Protein AF-A0A183M963-F1 (afdb_monomer_lite)

Foldseek 3Di:
DVVVVVVVVVVVVLVVLQPPDDDDPDDSLVSNCVSPHPVVSVVVVVVVVVVVVVVVLVVLLVVQLCCCPPPPVPPQPQDHCPDPVSVVVSSVVSSVVVVVVVVVVVVVDCVVVVVVVVVVVVVVVVVVVVVVVCVVPDDVPPDPVVVVVVVVVVVVVVVVVCVVVVVPVVPD

Structure (mmCIF, N/CA/C/O backbone):
data_AF-A0A183M963-F1
#
_entry.id   AF-A0A183M963-F1
#
loop_
_atom_site.group_PDB
_atom_site.id
_atom_site.type_symbol
_atom_site.label_atom_id
_atom_site.label_alt_id
_atom_site.label_comp_id
_atom_site.label_asym_id
_atom_site.label_entity_id
_atom_site.label_seq_id
_atom_site.pdbx_PDB_ins_code
_atom_site.Cartn_x
_atom_site.Cartn_y
_atom_site.Cartn_z
_atom_site.occupancy
_atom_site.B_iso_or_equiv
_atom_site.auth_seq_id
_atom_site.auth_comp_id
_atom_site.auth_asym_id
_atom_site.auth_atom_id
_atom_site.pdbx_PDB_model_num
ATOM 1 N N . MET A 1 1 ? 10.994 15.902 8.081 1.00 83.56 1 MET A N 1
ATOM 2 C CA . MET A 1 1 ? 10.863 16.309 9.500 1.00 83.56 1 MET A CA 1
ATOM 3 C C . MET A 1 1 ? 9.420 16.658 9.862 1.00 83.56 1 MET A C 1
ATOM 5 O O . MET A 1 1 ? 8.876 15.992 10.728 1.00 83.56 1 MET A O 1
ATOM 9 N N . VAL A 1 2 ? 8.765 17.599 9.165 1.00 95.06 2 VAL A N 1
ATOM 10 C CA . VAL A 1 2 ? 7.363 18.000 9.443 1.00 95.06 2 VAL A CA 1
ATOM 11 C C . VAL A 1 2 ? 6.381 16.820 9.411 1.00 95.06 2 VAL A C 1
ATOM 13 O O . VAL A 1 2 ? 5.623 16.628 10.353 1.00 95.06 2 VAL A O 1
ATOM 16 N N . ILE A 1 3 ? 6.462 15.964 8.387 1.00 95.12 3 ILE A N 1
ATOM 17 C CA . ILE A 1 3 ? 5.578 14.792 8.245 1.00 95.12 3 ILE A CA 1
ATOM 18 C C . ILE A 1 3 ? 5.699 13.839 9.446 1.00 95.12 3 ILE A C 1
ATOM 20 O O . ILE A 1 3 ? 4.689 13.365 9.956 1.00 95.12 3 ILE A O 1
ATOM 24 N N . TYR A 1 4 ? 6.916 13.605 9.944 1.00 93.38 4 TYR A N 1
ATOM 25 C CA . TYR A 1 4 ? 7.140 12.741 11.107 1.00 93.38 4 TYR A CA 1
ATOM 26 C C . TYR A 1 4 ? 6.504 13.315 12.379 1.00 93.38 4 TYR A C 1
ATOM 28 O O . TYR A 1 4 ? 5.910 12.563 13.147 1.00 93.38 4 TYR A O 1
ATOM 36 N N . MET A 1 5 ? 6.559 14.639 12.569 1.00 95.69 5 MET A N 1
ATOM 37 C CA . MET A 1 5 ? 5.890 15.313 13.687 1.00 95.69 5 MET A CA 1
ATOM 38 C C . MET A 1 5 ? 4.366 15.170 13.592 1.00 95.69 5 MET A C 1
ATOM 40 O O . MET A 1 5 ? 3.718 14.823 14.578 1.00 95.69 5 MET A O 1
ATOM 44 N N . CYS A 1 6 ? 3.796 15.376 12.400 1.00 95.12 6 CYS A N 1
ATOM 45 C CA . CYS A 1 6 ? 2.362 15.208 12.166 1.00 95.12 6 CYS A CA 1
ATOM 46 C C . CYS A 1 6 ? 1.904 13.767 12.438 1.00 95.12 6 CYS A C 1
ATOM 48 O O . CYS A 1 6 ? 0.915 13.564 13.137 1.00 95.12 6 CYS A O 1
ATOM 50 N N . ILE A 1 7 ? 2.635 12.765 11.935 1.00 95.69 7 ILE A N 1
ATOM 51 C CA . ILE A 1 7 ? 2.309 11.346 12.145 1.00 95.69 7 ILE A CA 1
ATOM 52 C C . ILE A 1 7 ? 2.390 10.987 13.631 1.00 95.69 7 ILE A C 1
ATOM 54 O O . ILE A 1 7 ? 1.477 10.356 14.157 1.00 95.69 7 ILE A O 1
ATOM 58 N N . PHE A 1 8 ? 3.440 11.424 14.329 1.00 95.31 8 PHE A N 1
ATOM 59 C CA . PHE A 1 8 ? 3.588 11.187 15.764 1.00 95.31 8 PHE A CA 1
ATOM 60 C C . PHE A 1 8 ? 2.412 11.761 16.570 1.00 95.31 8 PHE A C 1
ATOM 62 O O . PHE A 1 8 ? 1.857 11.080 17.432 1.00 95.31 8 PHE A O 1
ATOM 69 N N . PHE A 1 9 ? 1.968 12.976 16.237 1.00 94.75 9 PHE A N 1
ATOM 70 C CA . PHE A 1 9 ? 0.800 13.592 16.865 1.00 94.75 9 PHE A CA 1
ATOM 71 C C . PHE A 1 9 ? -0.491 12.798 16.610 1.00 94.75 9 PHE A C 1
ATOM 73 O O . PHE A 1 9 ? -1.269 12.576 17.538 1.00 94.75 9 PHE A O 1
ATOM 80 N N . ILE A 1 10 ? -0.689 12.298 15.383 1.00 93.56 10 ILE A N 1
ATOM 81 C CA . ILE A 1 10 ? -1.830 11.433 15.033 1.00 93.56 10 ILE A CA 1
ATOM 82 C C . ILE A 1 10 ? -1.810 10.136 15.858 1.00 93.56 10 ILE A C 1
ATOM 84 O O . ILE A 1 10 ? -2.856 9.710 16.345 1.00 93.56 10 ILE A O 1
ATOM 88 N N . PHE A 1 11 ? -0.638 9.528 16.075 1.00 94.06 11 PHE A N 1
ATOM 89 C CA . PHE A 1 11 ? -0.507 8.331 16.915 1.00 94.06 11 PHE A CA 1
ATOM 90 C C . PHE A 1 11 ? -0.877 8.587 18.381 1.00 94.06 11 PHE A C 1
ATOM 92 O O . PHE A 1 11 ? -1.585 7.770 18.977 1.00 94.06 11 PHE A O 1
ATOM 99 N N . ILE A 1 12 ? -0.449 9.715 18.960 1.00 94.56 12 ILE A N 1
ATOM 100 C CA . ILE A 1 12 ? -0.836 10.102 20.327 1.00 94.56 12 ILE A CA 1
ATOM 101 C C . ILE A 1 12 ? -2.354 10.295 20.412 1.00 94.56 12 ILE A C 1
ATOM 103 O O . ILE A 1 12 ? -2.989 9.771 21.327 1.00 94.56 12 ILE A O 1
ATOM 107 N N . PHE A 1 13 ? -2.951 10.976 19.430 1.00 91.62 13 PHE A N 1
ATOM 108 C CA . PHE A 1 13 ? -4.401 11.171 19.359 1.00 91.62 13 PHE A CA 1
ATOM 109 C C . PHE A 1 13 ? -5.166 9.850 19.264 1.00 91.62 13 PHE A C 1
ATOM 111 O O . PHE A 1 13 ? -6.114 9.631 20.016 1.00 91.62 13 PHE A O 1
ATOM 118 N N . MET A 1 14 ? -4.739 8.942 18.384 1.00 89.38 14 MET A N 1
ATOM 119 C CA . MET A 1 14 ? -5.374 7.630 18.239 1.00 89.38 14 MET A CA 1
ATOM 120 C C . MET A 1 14 ? -5.250 6.796 19.521 1.00 89.38 14 MET A C 1
ATOM 122 O O . MET A 1 14 ? -6.202 6.124 19.914 1.00 89.38 14 MET A O 1
ATOM 126 N N . SER A 1 15 ? -4.110 6.888 20.211 1.00 90.38 15 SER A N 1
ATOM 127 C CA . SER A 1 15 ? -3.891 6.224 21.502 1.00 90.38 15 SER A CA 1
ATOM 128 C C . SER A 1 15 ? -4.817 6.776 22.588 1.00 90.38 15 SER A C 1
ATOM 130 O O . SER A 1 1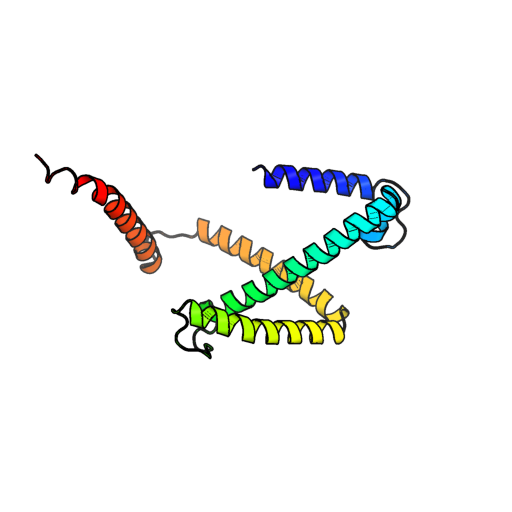5 ? -5.392 6.000 23.346 1.00 90.38 15 SER A O 1
ATOM 132 N N . ALA A 1 16 ? -5.024 8.096 22.637 1.00 89.88 16 ALA A N 1
ATOM 133 C CA . ALA A 1 16 ? -5.986 8.714 23.546 1.00 89.88 16 ALA A CA 1
ATOM 134 C C . ALA A 1 16 ? -7.426 8.282 23.224 1.00 89.88 16 ALA A C 1
ATOM 136 O O . ALA A 1 16 ? -8.189 7.949 24.124 1.00 89.88 16 ALA A O 1
ATOM 137 N N . ILE A 1 17 ? -7.817 8.228 21.949 1.00 88.00 17 ILE A N 1
ATOM 138 C CA . ILE A 1 17 ? -9.160 7.775 21.549 1.00 88.00 17 ILE A CA 1
ATOM 139 C C . ILE A 1 17 ? -9.398 6.318 21.967 1.00 88.00 17 ILE A C 1
ATOM 141 O O . ILE A 1 17 ? -10.467 6.005 22.489 1.00 88.00 17 ILE A O 1
ATOM 145 N N . ALA A 1 18 ? -8.405 5.444 21.775 1.00 85.81 18 ALA A N 1
ATOM 146 C CA . ALA A 1 18 ? -8.498 4.024 22.110 1.00 85.81 18 ALA A CA 1
ATOM 147 C C . ALA A 1 18 ? -8.600 3.753 23.623 1.00 85.81 18 ALA A C 1
ATOM 149 O O . ALA A 1 18 ? -9.139 2.721 24.018 1.00 85.81 18 ALA A O 1
ATOM 150 N N . THR A 1 19 ? -8.111 4.666 24.469 1.00 87.50 19 THR A N 1
ATOM 151 C CA . THR A 1 19 ? -8.210 4.561 25.936 1.00 87.50 19 THR A CA 1
ATOM 152 C C . THR A 1 19 ? -9.441 5.261 26.520 1.00 87.50 19 THR A C 1
ATOM 154 O O . THR A 1 19 ? -9.752 5.070 27.697 1.00 87.50 19 THR A O 1
ATOM 157 N N . ASN A 1 20 ? -10.188 6.031 25.718 1.00 81.94 20 ASN A N 1
ATOM 158 C CA . ASN A 1 20 ? -11.416 6.702 26.142 1.00 81.94 20 ASN A CA 1
ATOM 159 C C . ASN A 1 20 ? -12.639 5.779 25.989 1.00 81.94 20 ASN A C 1
ATOM 161 O O . ASN A 1 20 ? -13.287 5.731 24.945 1.00 81.94 20 ASN A O 1
ATOM 165 N N . GLY A 1 21 ? -12.987 5.074 27.068 1.00 71.56 21 GLY A N 1
ATOM 166 C CA . GLY A 1 21 ? -14.234 4.310 27.193 1.00 71.56 21 GLY A CA 1
ATOM 167 C C . GLY A 1 21 ? -14.060 2.788 27.217 1.00 71.56 21 GLY A C 1
ATOM 168 O O . GLY A 1 21 ? -12.963 2.251 27.110 1.00 71.56 21 GLY A O 1
ATOM 169 N N . LYS A 1 22 ? -15.172 2.061 27.395 1.00 69.81 22 LYS A N 1
ATOM 170 C CA . LYS A 1 22 ? -15.184 0.595 27.269 1.00 69.81 22 LYS A CA 1
ATOM 171 C C . LYS A 1 22 ? -15.163 0.246 25.787 1.00 69.81 22 LYS A C 1
ATOM 173 O O . LYS A 1 22 ? -16.136 0.572 25.114 1.00 69.81 22 LYS A O 1
ATOM 178 N N . VAL A 1 23 ? -14.102 -0.407 25.314 1.00 63.28 23 VAL A N 1
ATOM 179 C CA . VAL A 1 23 ? -13.942 -0.838 23.917 1.00 63.28 23 VAL A CA 1
ATOM 180 C C . VAL A 1 23 ? -14.657 -2.182 23.732 1.00 63.28 23 VAL A C 1
ATOM 182 O O . VAL A 1 23 ? -14.132 -3.210 24.161 1.00 63.28 23 VAL A O 1
ATOM 185 N N . PRO A 1 24 ? -15.870 -2.226 23.152 1.00 62.91 24 PRO A N 1
ATOM 186 C CA . PRO A 1 24 ? -16.490 -3.487 22.765 1.00 62.91 24 PRO A CA 1
ATOM 187 C C . PRO A 1 24 ? -15.742 -4.040 21.546 1.00 62.91 24 PRO A C 1
ATOM 189 O O . PRO A 1 24 ? -15.059 -3.293 20.844 1.00 62.91 24 PRO A O 1
ATOM 192 N N . ALA A 1 25 ? -15.897 -5.329 21.250 1.00 76.12 25 ALA A N 1
ATOM 193 C CA . ALA A 1 25 ? -15.353 -5.903 20.022 1.00 76.12 25 ALA A CA 1
ATOM 194 C C . ALA A 1 25 ? -15.861 -5.120 18.790 1.00 76.12 25 ALA A C 1
ATOM 196 O O . ALA A 1 25 ? -17.061 -5.071 18.526 1.00 76.12 25 ALA A O 1
ATOM 197 N N . GLY A 1 26 ? -14.944 -4.481 18.062 1.00 78.38 26 GLY A N 1
ATOM 198 C CA . GLY A 1 26 ? -15.227 -3.640 16.901 1.00 78.38 26 GLY A CA 1
ATOM 199 C C . GLY A 1 26 ? -13.934 -3.119 16.265 1.00 78.38 26 GLY A C 1
ATOM 200 O O . GLY A 1 26 ? -12.882 -3.113 16.897 1.00 78.38 26 GLY A O 1
ATOM 201 N N . GLY A 1 27 ? -13.989 -2.728 14.989 1.00 86.00 27 GLY A N 1
ATOM 202 C CA . GLY A 1 27 ? -12.835 -2.179 14.263 1.00 86.00 27 GLY A CA 1
ATOM 203 C C . GLY A 1 27 ? -12.542 -0.706 14.586 1.00 86.00 27 GLY A C 1
ATOM 204 O O . GLY A 1 27 ? -13.177 -0.091 15.442 1.00 86.00 27 GLY A O 1
ATOM 205 N N . SER A 1 28 ? -11.613 -0.100 13.842 1.00 85.25 28 SER A N 1
ATOM 206 C CA . SER A 1 28 ? -11.191 1.301 14.025 1.00 85.25 28 SER A CA 1
ATOM 207 C C . SER A 1 28 ? -12.332 2.316 13.902 1.00 85.25 28 SER A C 1
ATOM 209 O O . SER A 1 28 ? -12.443 3.213 14.733 1.00 85.25 28 SER A O 1
ATOM 211 N N . TYR A 1 29 ? -13.228 2.150 12.925 1.00 88.06 29 TYR A N 1
ATOM 212 C CA . TYR A 1 29 ? -14.399 3.023 12.762 1.00 88.06 29 TYR A CA 1
ATOM 213 C C . TYR A 1 29 ? -15.329 2.999 13.986 1.00 88.06 29 TYR A C 1
ATOM 215 O O . TYR A 1 29 ? -15.844 4.033 14.418 1.00 88.06 29 TYR A O 1
ATOM 223 N N . PHE A 1 30 ? -15.517 1.817 14.576 1.00 85.81 30 PHE A N 1
ATOM 224 C CA . PHE A 1 30 ? -16.371 1.647 15.745 1.00 85.81 30 PHE A CA 1
ATOM 225 C C . PHE A 1 30 ? -15.771 2.319 16.989 1.00 85.81 30 PHE A C 1
ATOM 227 O O . PHE A 1 30 ? -16.495 2.956 17.750 1.00 85.81 30 PHE A O 1
ATOM 234 N N . MET A 1 31 ? -14.444 2.254 17.154 1.00 84.75 31 MET A N 1
ATOM 235 C CA . MET A 1 31 ? -13.744 2.975 18.224 1.00 84.75 31 MET A CA 1
ATOM 236 C C . MET A 1 31 ? -13.881 4.500 18.077 1.00 84.75 31 MET A C 1
ATOM 238 O O . MET A 1 31 ? -14.206 5.184 19.041 1.00 84.75 31 MET A O 1
ATOM 242 N N . ILE A 1 32 ? -13.697 5.043 16.868 1.00 86.12 32 ILE A N 1
ATOM 243 C CA . ILE A 1 32 ? -13.706 6.500 16.629 1.00 86.12 32 ILE A CA 1
ATOM 244 C C . ILE A 1 32 ? -15.113 7.096 16.775 1.00 86.12 32 ILE A C 1
ATOM 246 O O . ILE A 1 32 ? -15.299 8.117 17.440 1.00 86.12 32 ILE A O 1
ATOM 250 N N . SER A 1 33 ? -16.115 6.466 16.156 1.00 86.31 33 SER A N 1
ATOM 251 C CA . SER A 1 33 ? -17.491 6.985 16.131 1.00 86.31 33 SER A CA 1
ATOM 252 C C . SER A 1 33 ? -18.123 7.097 17.519 1.00 86.31 33 SER A C 1
ATOM 254 O O . SER A 1 33 ? -18.947 7.983 17.745 1.00 86.31 33 SER A O 1
ATOM 256 N N . ARG A 1 34 ? -17.711 6.254 18.474 1.00 84.19 34 ARG A N 1
ATOM 257 C CA . ARG A 1 34 ? -18.211 6.303 19.851 1.00 84.19 34 ARG A CA 1
ATOM 258 C C . ARG A 1 34 ? -17.540 7.386 20.698 1.00 84.19 34 ARG A C 1
ATOM 260 O O . ARG A 1 34 ? -18.220 7.999 21.515 1.00 84.19 34 ARG A O 1
ATOM 267 N N . SER A 1 35 ? -16.244 7.628 20.506 1.00 85.81 35 SER A N 1
ATOM 268 C CA . SER A 1 35 ? -15.493 8.602 21.310 1.00 85.81 35 SER A CA 1
ATOM 269 C C . SER A 1 35 ? -15.693 10.051 20.849 1.00 85.81 35 SER A C 1
ATOM 271 O O . SER A 1 35 ? -15.581 10.958 21.665 1.00 85.81 35 SER A O 1
ATOM 273 N N . ILE A 1 36 ? -15.998 10.280 19.562 1.00 85.94 36 ILE A N 1
ATOM 274 C CA . ILE A 1 36 ? -16.134 11.630 18.962 1.00 85.94 36 ILE A CA 1
ATOM 275 C C . ILE A 1 36 ? -17.588 11.937 18.536 1.00 85.94 36 ILE A C 1
ATOM 277 O O . ILE A 1 36 ? -17.946 13.075 18.241 1.00 85.94 36 ILE A O 1
ATOM 281 N N . GLY A 1 37 ? -18.465 10.931 18.546 1.00 87.31 37 GLY A N 1
ATOM 282 C CA . GLY A 1 37 ? -19.870 11.052 18.161 1.00 87.31 37 GLY A CA 1
ATOM 283 C C . GLY A 1 37 ? -20.139 10.728 16.680 1.00 87.31 37 GLY A C 1
ATOM 284 O O . GLY A 1 37 ? -19.228 10.739 15.846 1.00 87.31 37 GLY A O 1
ATOM 285 N N . PRO A 1 38 ? -21.406 10.440 16.322 1.00 85.31 38 PRO A N 1
ATOM 286 C CA . PRO A 1 38 ? -21.771 9.855 15.028 1.00 85.31 38 PRO A CA 1
ATOM 287 C C . PRO A 1 38 ? -21.538 10.787 13.829 1.00 85.31 38 PRO A C 1
ATOM 289 O O . PRO A 1 38 ? -21.126 10.315 12.771 1.00 85.31 38 PRO A O 1
ATOM 292 N N . ALA A 1 39 ? -21.745 12.100 13.986 1.00 91.50 39 ALA A N 1
ATOM 293 C CA . ALA A 1 39 ? -21.562 13.071 12.903 1.00 91.50 39 ALA A CA 1
ATOM 294 C C . ALA A 1 39 ? -20.089 13.176 12.464 1.00 91.50 39 ALA A C 1
ATOM 296 O O . ALA A 1 39 ? -19.772 13.059 11.280 1.00 91.50 39 ALA A O 1
ATOM 297 N N . PHE A 1 40 ? -19.175 13.318 13.428 1.00 86.44 40 PHE A N 1
ATOM 298 C CA . PHE A 1 40 ? -17.739 13.384 13.158 1.00 86.44 40 PHE A CA 1
ATOM 299 C C . PHE A 1 40 ? -17.156 12.017 12.781 1.00 86.44 40 PHE A C 1
ATOM 301 O O . PHE A 1 40 ? -16.352 11.929 11.855 1.00 86.44 40 PHE A O 1
ATOM 308 N N . GLY A 1 41 ? -17.601 10.936 13.431 1.00 89.19 41 GLY A N 1
ATOM 309 C CA . GLY A 1 41 ? -17.183 9.575 13.092 1.00 89.19 41 GLY A CA 1
ATOM 310 C C . GLY A 1 41 ? -17.547 9.177 11.660 1.00 89.19 41 GLY A C 1
ATOM 311 O O . GLY A 1 41 ? -16.729 8.572 10.970 1.00 89.19 41 GLY A O 1
ATOM 312 N N . GLY A 1 42 ? -18.739 9.558 11.185 1.00 90.50 42 GLY A N 1
ATOM 313 C CA . GLY A 1 42 ? -19.178 9.329 9.806 1.00 90.50 42 GLY A CA 1
ATOM 314 C C . GLY A 1 42 ? -18.315 10.061 8.777 1.00 90.50 42 GLY A C 1
ATOM 315 O O . GLY A 1 42 ? -17.813 9.432 7.847 1.00 90.50 42 GLY A O 1
ATOM 316 N N . ALA A 1 43 ? -18.076 11.362 8.977 1.00 92.38 43 ALA A N 1
ATOM 317 C CA . ALA A 1 43 ? -17.254 12.165 8.070 1.00 92.38 43 ALA A CA 1
ATOM 318 C C . ALA A 1 43 ? -15.810 11.636 7.966 1.00 92.38 43 ALA A C 1
ATOM 320 O O . ALA A 1 43 ? -15.295 11.434 6.865 1.00 92.38 43 ALA A O 1
ATOM 321 N N . VAL A 1 44 ? -15.177 11.337 9.108 1.00 91.81 44 VAL A N 1
ATOM 322 C CA . VAL A 1 44 ? -13.818 10.768 9.149 1.00 91.81 44 VAL A CA 1
ATOM 323 C C . VAL A 1 44 ? -13.785 9.362 8.542 1.00 91.81 44 VAL A C 1
ATOM 325 O O . VAL A 1 44 ? -12.840 9.023 7.832 1.00 91.81 44 VAL A O 1
ATOM 328 N N . GLY A 1 45 ? -14.824 8.552 8.766 1.00 91.62 45 GLY A N 1
ATOM 329 C CA . GLY A 1 45 ? -14.944 7.212 8.190 1.00 91.62 45 GLY A CA 1
ATOM 330 C C . GLY A 1 45 ? -15.009 7.215 6.661 1.00 91.62 45 GLY A C 1
ATOM 331 O O . GLY A 1 45 ? -14.296 6.443 6.022 1.00 91.62 45 GLY A O 1
ATOM 332 N N . ILE A 1 46 ? -15.802 8.115 6.069 1.00 94.19 46 ILE A N 1
ATOM 333 C CA . ILE A 1 46 ? -15.898 8.265 4.606 1.00 94.19 46 ILE A CA 1
ATOM 334 C C . ILE A 1 46 ? -14.555 8.720 4.028 1.00 94.19 46 ILE A C 1
ATOM 336 O O . ILE A 1 46 ? -14.085 8.156 3.039 1.00 94.19 46 ILE A O 1
ATOM 340 N N . LEU A 1 47 ? -13.898 9.691 4.672 1.00 94.25 47 LEU A N 1
ATOM 341 C CA . LEU A 1 47 ? -12.580 10.159 4.245 1.00 94.25 47 LEU A CA 1
ATOM 342 C C . LEU A 1 47 ? -11.531 9.036 4.300 1.00 94.25 47 LEU A C 1
ATOM 344 O O . LEU A 1 47 ? -10.748 8.877 3.364 1.00 94.25 47 LEU A O 1
ATOM 348 N N . PHE A 1 48 ? -11.538 8.223 5.359 1.00 91.69 48 PHE A N 1
ATOM 349 C CA . PHE A 1 48 ? -10.627 7.086 5.502 1.00 91.69 48 PHE A CA 1
ATOM 350 C C . PHE A 1 48 ? -10.893 5.987 4.460 1.00 91.69 48 PHE A C 1
ATOM 352 O O . PHE A 1 48 ? -9.951 5.421 3.900 1.00 91.69 48 PHE A O 1
ATOM 359 N N . TYR A 1 49 ? -12.161 5.712 4.143 1.00 94.94 49 TYR A N 1
ATOM 360 C CA . TYR A 1 49 ? -12.532 4.762 3.092 1.00 94.94 49 TYR A CA 1
ATOM 361 C C . TYR A 1 49 ? -12.036 5.209 1.708 1.00 94.94 49 TYR A C 1
ATOM 363 O O . TYR A 1 49 ? -11.395 4.435 0.994 1.00 94.94 49 TYR A O 1
ATOM 371 N N . LEU A 1 50 ? -12.255 6.475 1.341 1.00 96.88 50 LEU A N 1
ATOM 372 C CA . LEU A 1 50 ? -11.763 7.012 0.069 1.00 96.88 50 LEU A CA 1
ATOM 373 C C . LEU A 1 50 ? -10.231 7.042 0.021 1.00 96.88 50 LEU A C 1
ATOM 375 O O . LEU A 1 50 ? -9.639 6.639 -0.979 1.00 96.88 50 LEU A O 1
ATOM 379 N N . GLY A 1 51 ? -9.580 7.444 1.117 1.00 96.44 51 GLY A N 1
ATOM 380 C CA . GLY A 1 51 ? -8.121 7.472 1.212 1.00 96.44 51 GLY A CA 1
ATOM 381 C C . GLY A 1 51 ? -7.488 6.091 1.029 1.00 96.44 51 GLY A C 1
ATOM 382 O O . GLY A 1 51 ? -6.559 5.937 0.240 1.00 96.44 51 GLY A O 1
ATOM 383 N N . THR A 1 52 ? -8.022 5.066 1.700 1.00 95.19 52 THR A N 1
ATOM 384 C CA . THR A 1 52 ? -7.539 3.681 1.550 1.00 95.19 52 THR A CA 1
ATOM 385 C C . THR A 1 52 ? -7.821 3.111 0.158 1.00 95.19 52 THR A C 1
ATOM 387 O O . THR A 1 52 ? -6.978 2.398 -0.386 1.00 95.19 52 THR A O 1
ATOM 390 N N . THR A 1 53 ? -8.940 3.485 -0.469 1.00 96.19 53 THR A N 1
ATOM 391 C CA . THR A 1 53 ? -9.258 3.101 -1.854 1.00 96.19 53 THR A CA 1
ATOM 392 C C . THR A 1 53 ? -8.243 3.686 -2.840 1.00 96.19 53 THR A C 1
ATOM 394 O O . THR A 1 53 ? -7.670 2.950 -3.645 1.00 96.19 53 THR A O 1
ATOM 397 N N . ILE A 1 54 ? -7.937 4.983 -2.739 1.00 97.25 54 ILE A N 1
ATOM 398 C CA . ILE A 1 54 ? -6.938 5.641 -3.600 1.00 97.25 54 ILE A CA 1
ATOM 399 C C . ILE A 1 54 ? -5.534 5.073 -3.342 1.00 97.25 54 ILE A C 1
ATOM 401 O O . ILE A 1 54 ? -4.789 4.818 -4.290 1.00 97.25 54 ILE A O 1
ATOM 405 N N . ALA A 1 55 ? -5.182 4.807 -2.080 1.00 96.25 55 ALA A N 1
ATOM 406 C CA . ALA A 1 55 ? -3.915 4.164 -1.732 1.00 96.25 55 ALA A CA 1
ATOM 407 C C . ALA A 1 55 ? -3.793 2.764 -2.358 1.00 96.25 55 ALA A C 1
ATOM 409 O O . ALA A 1 55 ? -2.747 2.427 -2.910 1.00 96.25 55 ALA A O 1
ATOM 410 N N . SER A 1 56 ? -4.872 1.972 -2.348 1.00 95.00 56 SER A N 1
ATOM 411 C CA . SER A 1 56 ? -4.879 0.650 -2.985 1.00 95.00 56 SER A CA 1
ATOM 412 C C . SER A 1 56 ? -4.645 0.730 -4.499 1.00 95.00 56 SER A C 1
ATOM 414 O O . SER A 1 56 ? -3.870 -0.059 -5.037 1.00 95.00 56 SER A O 1
ATOM 416 N N . ALA A 1 57 ? -5.220 1.730 -5.177 1.00 95.00 57 ALA A N 1
ATOM 417 C CA . ALA A 1 57 ? -4.975 1.970 -6.598 1.00 95.00 57 ALA A CA 1
ATOM 418 C C . ALA A 1 57 ? -3.504 2.330 -6.871 1.00 95.00 57 ALA A C 1
ATOM 420 O O . ALA A 1 57 ? -2.902 1.791 -7.799 1.00 95.00 57 ALA A O 1
ATOM 421 N N . MET A 1 58 ? -2.902 3.174 -6.025 1.00 95.81 58 MET A N 1
ATOM 422 C CA . MET A 1 58 ? -1.472 3.503 -6.091 1.00 95.81 58 MET A CA 1
ATOM 423 C C . MET A 1 58 ? -0.580 2.264 -5.939 1.00 95.81 58 MET A C 1
ATOM 425 O O . MET A 1 58 ? 0.378 2.106 -6.694 1.00 95.81 58 MET A O 1
ATOM 429 N N . TYR A 1 59 ? -0.904 1.352 -5.017 1.00 95.50 59 TYR A N 1
ATOM 430 C CA . TYR A 1 59 ? -0.134 0.116 -4.834 1.00 95.50 59 TYR A CA 1
ATOM 431 C C . TYR A 1 59 ? -0.215 -0.816 -6.048 1.00 95.50 59 TYR A C 1
ATOM 433 O O . TYR A 1 59 ? 0.800 -1.393 -6.437 1.00 95.50 59 TYR A O 1
ATOM 441 N N . LEU A 1 60 ? -1.389 -0.934 -6.678 1.00 94.94 60 LEU A N 1
ATOM 442 C CA . LEU A 1 60 ? -1.578 -1.744 -7.887 1.00 94.94 60 LEU A CA 1
ATOM 443 C C . LEU A 1 60 ? -0.759 -1.198 -9.065 1.00 94.94 60 LEU A C 1
ATOM 445 O O . LEU A 1 60 ? -0.047 -1.955 -9.721 1.00 94.94 60 LEU A O 1
ATOM 449 N N . VAL A 1 61 ? -0.825 0.115 -9.312 1.00 93.62 61 VAL A N 1
ATOM 450 C CA . VAL A 1 61 ? -0.083 0.761 -10.409 1.00 93.62 61 VAL A CA 1
ATOM 451 C C . VAL A 1 61 ? 1.427 0.641 -10.193 1.00 93.62 61 VAL A C 1
ATOM 453 O O . VAL A 1 61 ? 2.140 0.246 -11.114 1.00 93.62 61 VAL A O 1
ATOM 456 N N . GLY A 1 62 ? 1.909 0.896 -8.972 1.00 93.38 62 GLY A N 1
ATOM 457 C CA . GLY A 1 62 ? 3.328 0.747 -8.643 1.00 93.38 62 GLY A CA 1
ATOM 458 C C . GLY A 1 62 ? 3.831 -0.692 -8.800 1.00 93.38 62 GLY A C 1
ATOM 459 O O . GLY A 1 62 ? 4.930 -0.909 -9.306 1.00 93.38 62 GLY A O 1
ATOM 460 N N . ALA A 1 63 ? 3.017 -1.689 -8.435 1.00 92.50 63 ALA A N 1
ATOM 461 C CA . ALA A 1 63 ? 3.364 -3.096 -8.630 1.00 92.50 63 ALA A CA 1
ATOM 462 C C . ALA A 1 63 ? 3.522 -3.452 -10.117 1.00 92.50 63 ALA A C 1
ATOM 464 O O . ALA A 1 63 ? 4.481 -4.127 -10.487 1.00 92.50 63 ALA A O 1
ATOM 465 N N . VAL A 1 64 ? 2.617 -2.967 -10.973 1.00 92.81 64 VAL A N 1
ATOM 466 C CA . VAL A 1 64 ? 2.678 -3.184 -12.427 1.00 92.81 64 VAL A CA 1
ATOM 467 C C . VAL A 1 64 ? 3.902 -2.505 -13.038 1.00 92.81 64 VAL A C 1
ATOM 469 O O . VAL A 1 64 ? 4.611 -3.126 -13.825 1.00 92.81 64 VAL A O 1
ATOM 472 N N . GLU A 1 65 ? 4.203 -1.267 -12.648 1.00 89.56 65 GLU A N 1
ATOM 473 C CA . GLU A 1 65 ? 5.371 -0.546 -13.162 1.00 89.56 65 GLU A CA 1
ATOM 474 C C . GLU A 1 65 ? 6.682 -1.273 -12.834 1.00 89.56 65 GLU A C 1
ATOM 476 O O . GLU A 1 65 ? 7.521 -1.482 -13.714 1.00 89.56 65 GLU A O 1
ATOM 481 N N . VAL A 1 66 ? 6.843 -1.710 -11.580 1.00 90.50 66 VAL A N 1
ATOM 482 C CA . VAL A 1 66 ? 8.033 -2.458 -11.154 1.00 90.50 66 VAL A CA 1
ATOM 483 C C . VAL A 1 66 ? 8.110 -3.812 -11.865 1.00 90.50 66 VAL A C 1
ATOM 485 O O . VAL A 1 66 ? 9.189 -4.218 -12.297 1.00 90.50 66 VAL A O 1
ATOM 488 N N . PHE A 1 67 ? 6.976 -4.496 -12.039 1.00 89.38 67 PHE A N 1
ATOM 489 C CA . PHE A 1 67 ? 6.912 -5.781 -12.733 1.00 89.38 67 PHE A CA 1
ATOM 490 C C . PHE A 1 67 ? 7.371 -5.676 -14.194 1.00 89.38 67 PHE A C 1
ATOM 492 O O . PHE A 1 67 ? 8.221 -6.461 -14.622 1.00 89.38 67 PHE A O 1
ATOM 499 N N . LEU A 1 68 ? 6.872 -4.683 -14.942 1.00 87.50 68 LEU A N 1
ATOM 500 C CA . LEU A 1 68 ? 7.247 -4.484 -16.345 1.00 87.50 68 LEU A CA 1
ATOM 501 C C . LEU A 1 68 ? 8.698 -4.013 -16.499 1.00 87.50 68 LEU A C 1
ATOM 503 O O . LEU A 1 68 ? 9.384 -4.475 -17.403 1.00 87.50 68 LEU A O 1
ATOM 507 N N . LYS A 1 69 ? 9.187 -3.114 -15.634 1.00 85.31 69 LYS A N 1
ATOM 508 C CA . LYS A 1 69 ? 10.545 -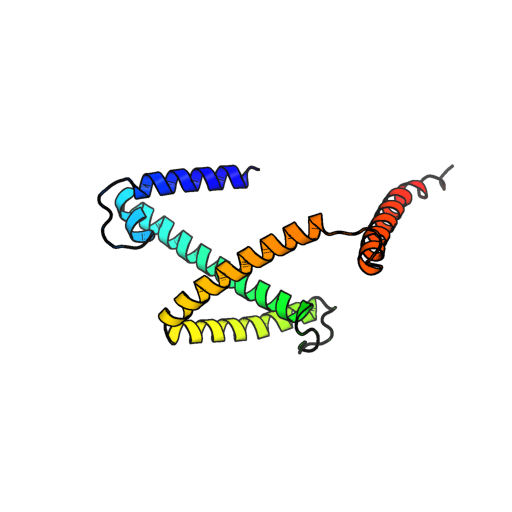2.559 -15.774 1.00 85.31 69 LYS A CA 1
ATOM 509 C C . LYS A 1 69 ? 11.646 -3.517 -15.322 1.00 85.31 69 LYS A C 1
ATOM 511 O O . LYS A 1 69 ? 12.698 -3.557 -15.952 1.00 85.31 69 LYS A O 1
ATOM 516 N N . TYR A 1 70 ? 11.434 -4.256 -14.231 1.00 86.81 70 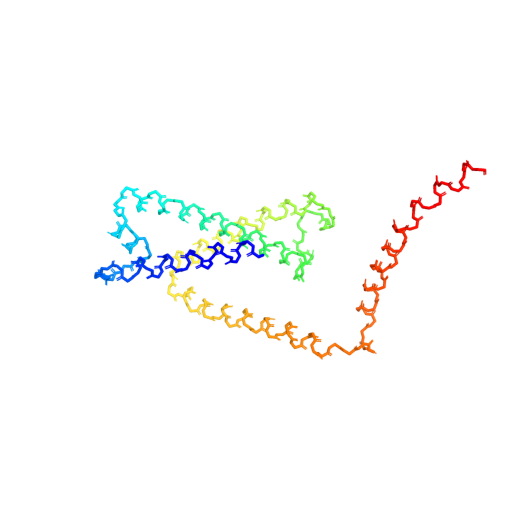TYR A N 1
ATOM 517 C CA . TYR A 1 70 ? 12.518 -4.984 -13.560 1.00 86.81 70 TYR A CA 1
ATOM 518 C C . TYR A 1 70 ? 12.406 -6.506 -13.628 1.00 86.81 70 TYR A C 1
ATOM 520 O O . TYR A 1 70 ? 13.429 -7.174 -13.506 1.00 86.81 70 TYR A O 1
ATOM 528 N N . ILE A 1 71 ? 11.204 -7.068 -13.805 1.00 86.25 71 ILE A N 1
ATOM 529 C CA . ILE A 1 71 ? 11.008 -8.527 -13.783 1.00 86.25 71 ILE A CA 1
ATOM 530 C C . ILE A 1 71 ? 10.865 -9.075 -15.204 1.00 86.25 71 ILE A C 1
ATOM 532 O O . ILE A 1 71 ? 11.608 -9.976 -15.585 1.00 86.25 71 ILE A O 1
ATOM 536 N N . PHE A 1 72 ? 9.946 -8.521 -16.003 1.00 84.75 72 PHE A N 1
ATOM 537 C CA . PHE A 1 72 ? 9.681 -8.991 -17.367 1.00 84.75 72 PHE A CA 1
ATOM 538 C C . PHE A 1 72 ? 9.609 -7.837 -18.378 1.00 84.75 72 PHE A C 1
ATOM 540 O O . PHE A 1 72 ? 8.525 -7.521 -18.874 1.00 84.75 72 PHE A O 1
ATOM 547 N N . PRO A 1 73 ? 10.759 -7.254 -18.767 1.00 79.12 73 PRO A N 1
ATOM 548 C CA . PRO A 1 73 ? 10.800 -6.203 -19.788 1.00 79.12 73 PRO A CA 1
ATOM 549 C C . PRO A 1 73 ? 10.288 -6.678 -21.160 1.00 79.12 73 PRO A C 1
ATOM 551 O O . PRO A 1 73 ? 9.761 -5.906 -21.954 1.00 79.12 73 PRO A O 1
ATOM 554 N N . GLN A 1 74 ? 10.370 -7.979 -21.434 1.00 75.94 74 GLN A N 1
ATOM 555 C CA . GLN A 1 74 ? 9.910 -8.576 -22.691 1.00 75.94 74 GLN A CA 1
ATOM 556 C C . GLN A 1 74 ? 8.379 -8.690 -22.799 1.00 75.94 74 GLN A C 1
ATOM 558 O O . GLN A 1 74 ? 7.869 -8.955 -23.881 1.00 75.94 74 GLN A O 1
ATOM 563 N N . ALA A 1 75 ? 7.634 -8.485 -21.706 1.00 74.31 75 ALA A N 1
ATOM 564 C CA . ALA A 1 75 ? 6.172 -8.589 -21.684 1.00 74.31 75 ALA A CA 1
ATOM 565 C C . ALA A 1 75 ? 5.452 -7.304 -22.157 1.00 74.31 75 ALA A C 1
ATOM 567 O O . ALA A 1 75 ? 4.244 -7.153 -21.952 1.00 74.31 75 ALA A O 1
ATOM 568 N N . SER A 1 76 ? 6.171 -6.359 -22.775 1.00 73.75 76 SER A N 1
ATOM 569 C CA . SER A 1 76 ? 5.580 -5.149 -23.355 1.00 73.75 76 SER A CA 1
ATOM 570 C C . SER A 1 76 ? 4.722 -5.496 -24.579 1.00 73.75 76 SER A C 1
ATOM 572 O O . SER A 1 76 ? 5.222 -6.042 -25.560 1.00 73.75 76 SER A O 1
ATOM 574 N N . LEU A 1 77 ? 3.422 -5.186 -24.519 1.00 70.00 77 LEU A N 1
ATOM 575 C CA . LEU A 1 77 ? 2.451 -5.448 -25.592 1.00 70.00 77 LEU A CA 1
ATOM 576 C C . LEU A 1 77 ? 2.435 -4.328 -26.637 1.00 70.00 77 LEU A C 1
ATOM 578 O O . LEU A 1 77 ? 2.324 -4.591 -27.833 1.00 70.00 77 LEU A O 1
ATOM 582 N N . PHE A 1 78 ? 2.559 -3.076 -26.196 1.00 67.00 78 PHE A N 1
ATOM 583 C CA . PHE A 1 78 ? 2.604 -1.910 -27.073 1.00 67.00 78 PHE A CA 1
ATOM 584 C C . PHE A 1 78 ? 4.033 -1.381 -27.184 1.00 67.00 78 PHE A C 1
ATOM 586 O O . PHE A 1 78 ? 4.415 -0.505 -26.423 1.00 67.00 78 PHE A O 1
ATOM 593 N N . GLY A 1 79 ? 4.819 -1.891 -28.133 1.00 66.12 79 GLY A N 1
ATOM 594 C CA . GLY A 1 79 ? 6.125 -1.319 -28.492 1.00 66.12 79 GLY A CA 1
ATOM 595 C C . GLY A 1 79 ? 7.198 -1.363 -27.394 1.00 66.12 79 GLY A C 1
ATOM 596 O O . GLY A 1 79 ? 7.077 -2.077 -26.398 1.00 66.12 79 GLY A O 1
ATOM 597 N N . ASP A 1 80 ? 8.283 -0.619 -27.613 1.00 67.56 80 ASP A N 1
ATOM 598 C CA . ASP A 1 80 ? 9.432 -0.593 -26.708 1.00 67.56 80 ASP A CA 1
ATOM 599 C C . ASP A 1 80 ? 9.110 0.174 -25.410 1.00 67.56 80 ASP A C 1
ATOM 601 O O . ASP A 1 80 ? 8.546 1.270 -25.424 1.00 67.56 80 ASP A O 1
ATOM 605 N N . ILE A 1 81 ? 9.486 -0.412 -24.275 1.00 66.38 81 ILE A N 1
ATOM 606 C CA . ILE A 1 81 ? 9.225 0.074 -22.903 1.00 66.38 81 ILE A CA 1
ATOM 607 C C . ILE A 1 81 ? 9.950 1.390 -22.588 1.00 66.38 81 ILE A C 1
ATOM 609 O O . ILE A 1 81 ? 9.691 2.013 -21.559 1.00 66.38 81 ILE A O 1
ATOM 613 N N . THR A 1 82 ? 10.861 1.798 -23.469 1.00 65.75 82 THR A N 1
ATOM 614 C CA . THR A 1 82 ? 11.607 3.059 -23.429 1.00 65.75 82 THR A CA 1
ATOM 615 C C . THR A 1 82 ? 10.757 4.271 -23.821 1.00 65.75 82 THR A C 1
ATOM 617 O O . THR A 1 82 ? 11.125 5.396 -23.492 1.00 65.75 82 THR A O 1
ATOM 620 N N . SER A 1 83 ? 9.611 4.070 -24.484 1.00 73.88 83 SER A N 1
ATOM 621 C CA . SER A 1 83 ? 8.669 5.143 -24.813 1.00 73.88 83 SER A CA 1
ATOM 622 C C . SER A 1 83 ? 7.643 5.350 -23.694 1.00 73.88 83 SER A C 1
ATOM 624 O O . SER A 1 83 ? 6.882 4.440 -23.357 1.00 73.88 83 SER A O 1
ATOM 626 N N . ASP A 1 84 ? 7.552 6.574 -23.167 1.00 74.44 84 ASP A N 1
ATOM 627 C CA . ASP A 1 84 ? 6.590 6.924 -22.109 1.00 74.44 84 ASP A CA 1
ATOM 628 C C . ASP A 1 84 ? 5.137 6.612 -22.516 1.00 74.44 84 ASP A C 1
ATOM 630 O O . ASP A 1 84 ? 4.349 6.097 -21.721 1.00 74.44 84 ASP A O 1
ATOM 634 N N . ALA A 1 85 ? 4.782 6.849 -23.783 1.00 77.31 85 ALA A N 1
ATOM 635 C CA . ALA A 1 85 ? 3.436 6.604 -24.303 1.00 77.31 85 ALA A CA 1
ATOM 636 C C . ALA A 1 85 ? 3.066 5.108 -24.318 1.00 77.31 85 ALA A C 1
ATOM 638 O O . ALA A 1 85 ? 1.938 4.737 -23.979 1.00 77.31 85 ALA A O 1
ATOM 639 N N . ALA A 1 86 ? 4.022 4.246 -24.673 1.00 77.69 86 ALA A N 1
ATOM 640 C CA . ALA A 1 86 ? 3.870 2.793 -24.639 1.00 77.69 86 ALA A CA 1
ATOM 641 C C . ALA A 1 86 ? 3.676 2.285 -23.205 1.00 77.69 86 ALA A C 1
ATOM 643 O O . ALA A 1 86 ? 2.783 1.476 -22.928 1.00 77.69 86 ALA A O 1
ATOM 644 N N . LEU A 1 87 ? 4.471 2.812 -22.271 1.00 79.88 87 LEU A N 1
ATOM 645 C CA . LEU A 1 87 ? 4.437 2.413 -20.870 1.00 79.88 87 LEU A CA 1
ATOM 646 C C . LEU A 1 87 ? 3.089 2.732 -20.210 1.00 79.88 87 LEU A C 1
ATOM 648 O O . LEU A 1 87 ? 2.547 1.882 -19.501 1.00 79.88 87 LEU A O 1
ATOM 652 N N . PHE A 1 88 ? 2.492 3.897 -20.482 1.00 84.06 88 PHE A N 1
ATOM 653 C CA . PHE A 1 88 ? 1.162 4.234 -19.959 1.00 84.06 88 PHE A CA 1
ATOM 654 C C . PHE A 1 88 ? 0.067 3.278 -20.442 1.00 84.06 88 PHE A C 1
ATOM 656 O O . PHE A 1 88 ? -0.764 2.842 -19.642 1.00 84.06 88 PHE A O 1
ATOM 663 N N . ASN A 1 89 ? 0.066 2.925 -21.728 1.00 86.94 89 ASN A N 1
ATOM 664 C CA . ASN A 1 89 ? -0.933 2.013 -22.287 1.00 86.94 89 ASN A CA 1
ATOM 665 C C . ASN A 1 89 ? -0.782 0.599 -21.717 1.00 86.94 89 ASN A C 1
ATOM 667 O O . ASN A 1 89 ? -1.767 -0.001 -21.282 1.00 86.94 89 ASN A O 1
ATOM 671 N N . ASN A 1 90 ? 0.454 0.107 -21.624 1.00 86.69 90 ASN A N 1
ATOM 672 C CA . ASN A 1 90 ? 0.752 -1.177 -20.995 1.00 86.69 90 ASN A CA 1
ATOM 673 C C . ASN A 1 90 ? 0.328 -1.194 -19.513 1.00 86.69 90 ASN A C 1
ATOM 675 O O . ASN A 1 90 ? -0.322 -2.137 -19.060 1.00 86.69 90 ASN A O 1
ATOM 679 N N . THR A 1 91 ? 0.618 -0.123 -18.768 1.00 88.75 91 THR A N 1
ATOM 680 C CA . THR A 1 91 ? 0.296 -0.018 -17.334 1.00 88.75 91 THR A CA 1
ATOM 681 C C . THR A 1 91 ? -1.213 -0.030 -17.085 1.00 88.75 91 THR A C 1
ATOM 683 O O . THR A 1 91 ? -1.670 -0.637 -16.119 1.00 88.75 91 THR A O 1
ATOM 686 N N . ARG A 1 92 ? -2.015 0.575 -17.974 1.00 91.06 92 ARG A N 1
ATOM 687 C CA . ARG A 1 92 ? -3.485 0.524 -17.893 1.00 91.06 92 ARG A CA 1
ATOM 688 C C . ARG A 1 92 ? -4.011 -0.899 -18.061 1.00 91.06 92 ARG A C 1
ATOM 690 O O . ARG A 1 92 ? -4.790 -1.343 -17.222 1.00 91.06 92 ARG A O 1
ATOM 697 N N . ILE A 1 93 ? -3.571 -1.622 -19.095 1.00 91.31 93 ILE A N 1
ATOM 698 C CA . ILE A 1 93 ? -4.048 -2.992 -19.351 1.00 91.31 93 ILE A CA 1
ATOM 699 C C . ILE A 1 93 ? -3.655 -3.921 -18.203 1.00 91.31 93 ILE A C 1
ATOM 701 O O . ILE A 1 93 ? -4.533 -4.502 -17.562 1.00 91.31 93 ILE A O 1
ATOM 705 N N . TYR A 1 94 ? -2.364 -4.007 -17.881 1.00 92.12 94 TYR A N 1
ATOM 706 C CA . TYR A 1 94 ? -1.895 -4.874 -16.800 1.00 92.12 94 TYR A CA 1
ATOM 707 C C . TYR A 1 94 ? -2.458 -4.457 -15.434 1.00 92.12 94 TYR A C 1
ATOM 709 O O . TYR A 1 94 ? -2.799 -5.320 -14.629 1.00 92.12 94 TYR A O 1
ATOM 717 N N . GLY A 1 95 ? -2.657 -3.155 -15.202 1.00 92.75 95 GLY A N 1
ATOM 718 C CA . GLY A 1 95 ? -3.342 -2.630 -14.021 1.00 92.75 95 GLY A CA 1
ATOM 719 C C . GLY A 1 95 ? -4.775 -3.140 -13.886 1.00 92.75 95 GLY A C 1
ATOM 720 O O . GLY A 1 95 ? -5.150 -3.605 -12.812 1.00 92.75 95 GLY A O 1
ATOM 721 N N . THR A 1 96 ? -5.570 -3.123 -14.963 1.00 93.94 96 THR A N 1
ATOM 722 C CA . THR A 1 96 ? -6.948 -3.650 -14.923 1.00 93.94 96 THR A CA 1
ATOM 723 C C . THR A 1 96 ? -7.008 -5.162 -14.700 1.00 93.94 96 THR A C 1
ATOM 725 O O . THR A 1 96 ? -7.832 -5.625 -13.911 1.00 93.94 96 THR A O 1
ATOM 728 N N . ILE A 1 97 ? -6.101 -5.929 -15.317 1.00 94.44 97 ILE A N 1
ATOM 729 C CA . ILE A 1 97 ? -6.003 -7.385 -15.125 1.00 94.44 97 ILE A CA 1
ATOM 730 C C . ILE A 1 97 ? -5.646 -7.708 -13.668 1.00 94.44 97 ILE A C 1
ATOM 732 O O . ILE A 1 97 ? -6.275 -8.563 -13.037 1.00 94.44 97 ILE A O 1
ATOM 736 N N . LEU A 1 98 ? -4.660 -7.003 -13.107 1.00 94.75 98 LEU A N 1
ATOM 737 C CA . LEU A 1 98 ? -4.211 -7.215 -11.733 1.00 94.75 98 LEU A CA 1
ATOM 738 C C . LEU A 1 98 ? -5.294 -6.796 -10.729 1.00 94.75 98 LEU A C 1
ATOM 740 O O . LEU A 1 98 ? -5.555 -7.527 -9.774 1.00 94.75 98 LEU A O 1
ATOM 744 N N . LEU A 1 99 ? -6.005 -5.694 -10.988 1.00 94.88 99 LEU A N 1
ATOM 745 C CA . LEU A 1 99 ? -7.157 -5.267 -10.191 1.00 94.88 99 LEU A CA 1
ATOM 746 C C . LEU A 1 99 ? -8.256 -6.336 -10.177 1.00 94.88 99 LEU A C 1
ATOM 748 O O . LEU A 1 99 ? -8.742 -6.695 -9.105 1.00 94.88 99 LEU A O 1
ATOM 752 N N . PHE A 1 100 ? -8.612 -6.892 -11.339 1.00 95.31 100 PHE A N 1
ATOM 753 C CA . PHE A 1 100 ? -9.607 -7.963 -11.425 1.00 95.31 100 PHE A CA 1
ATOM 754 C C . PHE A 1 100 ? -9.155 -9.232 -10.688 1.00 95.31 100 PHE A C 1
ATOM 756 O O . PHE A 1 100 ? -9.948 -9.871 -9.997 1.00 95.31 100 PHE A O 1
ATOM 763 N N . THR A 1 101 ? -7.865 -9.563 -10.765 1.00 93.75 101 THR A N 1
ATOM 764 C CA . THR A 1 101 ? -7.279 -10.713 -10.062 1.00 93.75 101 THR A CA 1
ATOM 765 C C . THR A 1 101 ? -7.354 -10.546 -8.543 1.00 93.75 101 THR A C 1
ATOM 767 O O . THR A 1 101 ? -7.790 -11.459 -7.839 1.00 93.75 101 THR A O 1
ATOM 770 N N . VAL A 1 102 ? -6.988 -9.370 -8.020 1.00 93.50 102 VAL A N 1
ATOM 771 C CA . VAL A 1 102 ? -7.093 -9.062 -6.583 1.00 93.50 102 VAL A CA 1
ATOM 772 C C . VAL A 1 102 ? -8.554 -9.047 -6.138 1.00 93.50 102 VAL A C 1
ATOM 774 O O . VAL A 1 102 ? -8.869 -9.573 -5.073 1.00 93.50 102 VAL A O 1
ATOM 777 N N . MET A 1 103 ? -9.461 -8.536 -6.972 1.00 93.50 103 MET A N 1
ATOM 778 C CA . MET A 1 103 ? -10.897 -8.569 -6.704 1.00 93.50 103 MET A CA 1
ATOM 779 C C . MET A 1 103 ? -11.414 -10.011 -6.573 1.00 93.50 103 MET A C 1
ATOM 781 O O . MET A 1 103 ? -12.050 -10.352 -5.576 1.00 93.50 103 MET A O 1
ATOM 785 N N . CYS A 1 104 ? -11.067 -10.894 -7.515 1.00 93.00 104 CYS A N 1
ATOM 786 C CA . CYS A 1 104 ? -11.404 -12.321 -7.446 1.00 93.00 104 CYS A CA 1
ATOM 787 C C . CYS A 1 104 ? -10.808 -13.005 -6.203 1.00 93.00 104 CYS A C 1
ATOM 789 O O . CYS A 1 104 ? -11.481 -13.802 -5.550 1.00 93.00 104 CYS A O 1
ATOM 791 N N . CYS A 1 105 ? -9.567 -12.668 -5.840 1.00 91.56 105 CYS A N 1
ATOM 792 C CA . CYS A 1 105 ? -8.897 -13.197 -4.650 1.00 91.56 105 CYS A CA 1
ATOM 793 C C . CYS A 1 105 ? -9.641 -12.826 -3.356 1.00 91.56 105 CYS A C 1
ATOM 795 O O . CYS A 1 105 ? -9.844 -13.674 -2.486 1.00 91.56 105 CYS A O 1
ATOM 797 N N . VAL A 1 106 ? -10.115 -11.581 -3.244 1.00 92.06 106 VAL A N 1
ATOM 798 C CA . VAL A 1 106 ? -10.906 -11.134 -2.087 1.00 92.06 106 VAL A CA 1
ATOM 799 C C . VAL A 1 106 ? -12.252 -11.864 -2.022 1.00 92.06 106 VAL A C 1
ATOM 801 O O . VAL A 1 106 ? -12.667 -12.254 -0.929 1.00 92.06 106 VAL A O 1
ATOM 804 N N . PHE A 1 107 ? -12.892 -12.129 -3.168 1.00 90.44 107 PHE A N 1
ATOM 805 C CA . PHE A 1 107 ? -14.134 -12.911 -3.224 1.00 90.44 107 PHE A CA 1
ATOM 806 C C . PHE A 1 107 ? -13.965 -14.371 -2.783 1.00 90.44 107 PHE A C 1
ATOM 808 O O . PHE A 1 107 ? -14.854 -14.903 -2.122 1.00 90.44 107 PHE A O 1
ATOM 815 N N . MET A 1 108 ? -12.835 -15.017 -3.095 1.00 88.19 108 MET A N 1
ATOM 816 C CA . MET A 1 108 ? -12.559 -16.396 -2.660 1.00 88.19 108 MET A CA 1
ATOM 817 C C . MET A 1 108 ? -12.389 -16.537 -1.136 1.00 88.19 108 MET A C 1
ATOM 819 O O . MET A 1 108 ? -12.567 -17.628 -0.595 1.00 88.19 108 MET A O 1
ATOM 823 N N . GLY A 1 109 ? -12.096 -15.442 -0.427 1.00 88.50 109 GLY A N 1
ATOM 824 C CA . GLY A 1 109 ? -12.174 -15.370 1.030 1.00 88.50 109 GLY A CA 1
ATOM 825 C C . GLY A 1 109 ? -10.918 -14.816 1.706 1.00 88.50 109 GLY A C 1
ATOM 826 O O . GLY A 1 109 ? -9.785 -15.227 1.456 1.00 88.50 109 GLY A O 1
ATOM 827 N N . ILE A 1 110 ? -11.125 -13.927 2.680 1.00 88.25 110 ILE A N 1
ATOM 828 C CA . ILE A 1 110 ? -10.047 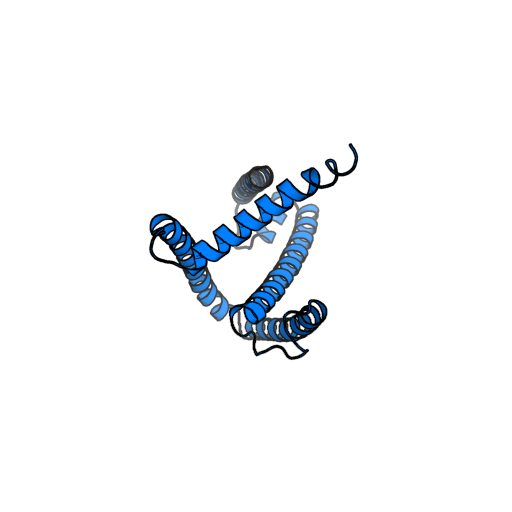-13.159 3.328 1.00 88.25 110 ILE A CA 1
ATOM 829 C C . ILE A 1 110 ? -9.158 -13.981 4.278 1.00 88.25 110 ILE A C 1
ATOM 831 O O . ILE A 1 110 ? -8.074 -13.543 4.666 1.00 88.25 110 ILE A O 1
ATOM 835 N N . ARG A 1 111 ? -9.589 -15.196 4.650 1.00 88.56 111 ARG A N 1
ATOM 836 C CA . ARG A 1 111 ? -8.834 -16.086 5.553 1.00 88.56 111 ARG A CA 1
ATOM 837 C C . ARG A 1 111 ? -7.480 -16.482 4.967 1.00 88.56 111 ARG A C 1
ATOM 839 O O . ARG A 1 111 ? -6.504 -16.576 5.707 1.00 88.56 111 ARG A O 1
ATOM 846 N N . PHE A 1 112 ? -7.424 -16.691 3.653 1.00 86.62 112 PHE A N 1
ATOM 847 C CA . PHE A 1 112 ? -6.180 -16.975 2.944 1.00 86.62 112 PHE A CA 1
ATOM 848 C C . PHE A 1 112 ? -5.278 -15.739 2.936 1.00 86.62 112 PHE A C 1
ATOM 850 O O . PHE A 1 112 ? -4.145 -15.805 3.406 1.00 86.62 112 PHE A O 1
ATOM 857 N N . VAL A 1 113 ? -5.821 -14.589 2.525 1.00 90.81 113 VAL A N 1
ATOM 858 C CA . VAL A 1 113 ? -5.110 -13.300 2.451 1.00 90.81 113 VAL A CA 1
ATOM 859 C C . VAL A 1 113 ? -4.450 -12.935 3.785 1.00 90.81 113 VAL A C 1
ATOM 861 O O . VAL A 1 113 ? -3.296 -12.512 3.816 1.00 90.81 113 VAL A O 1
ATOM 864 N N . SER A 1 114 ? -5.132 -13.190 4.905 1.00 90.44 114 SER A N 1
ATOM 865 C CA . SER A 1 114 ? -4.591 -12.929 6.242 1.00 90.44 114 SER A CA 1
ATOM 866 C C . SER A 1 114 ? -3.323 -13.726 6.565 1.00 90.44 114 SER A C 1
ATOM 868 O O . SER A 1 114 ? -2.510 -13.252 7.355 1.00 90.44 114 SER A O 1
ATOM 870 N N . ARG A 1 115 ? -3.123 -14.917 5.981 1.00 89.56 115 ARG A N 1
ATOM 871 C CA . ARG A 1 115 ? -1.871 -15.670 6.159 1.00 89.56 115 ARG A CA 1
ATOM 872 C C . ARG A 1 115 ? -0.734 -15.103 5.307 1.00 89.56 115 ARG A C 1
ATOM 874 O O . ARG A 1 115 ? 0.394 -15.032 5.785 1.00 89.56 115 ARG A O 1
ATOM 881 N N . PHE A 1 116 ? -1.028 -14.640 4.091 1.00 91.19 116 PHE A N 1
ATOM 882 C CA . PHE A 1 116 ? -0.038 -13.989 3.218 1.00 91.19 116 PHE A CA 1
ATOM 883 C C . PHE A 1 116 ? 0.435 -12.645 3.766 1.00 91.19 116 PHE A C 1
ATOM 885 O O . PHE A 1 116 ? 1.592 -12.281 3.564 1.00 91.19 116 PHE A O 1
ATOM 892 N N . ALA A 1 117 ? -0.412 -11.939 4.518 1.00 92.00 117 ALA A N 1
ATOM 893 C CA . ALA A 1 117 ? -0.030 -10.692 5.173 1.00 92.00 117 ALA A CA 1
ATOM 894 C C . ALA A 1 117 ? 1.216 -10.865 6.067 1.00 92.00 117 ALA A C 1
ATOM 896 O O . ALA A 1 117 ? 2.146 -10.063 5.987 1.00 92.00 117 ALA A O 1
ATOM 897 N N . ALA A 1 118 ? 1.296 -11.951 6.844 1.00 91.38 118 ALA A N 1
ATOM 898 C CA . ALA A 1 118 ? 2.461 -12.229 7.686 1.00 91.38 118 ALA A CA 1
ATOM 899 C C . ALA A 1 118 ? 3.741 -12.468 6.862 1.00 91.38 118 ALA A C 1
ATOM 901 O O . ALA A 1 118 ? 4.810 -11.971 7.216 1.00 91.38 118 ALA A O 1
ATOM 902 N N . VAL A 1 119 ? 3.627 -13.168 5.729 1.00 95.38 119 VAL A N 1
ATOM 903 C CA . VAL A 1 119 ? 4.746 -13.382 4.796 1.00 95.38 119 VAL A CA 1
ATOM 904 C C . VAL A 1 119 ? 5.216 -12.054 4.196 1.00 95.38 119 VAL A C 1
ATOM 906 O O . VAL A 1 119 ? 6.418 -11.804 4.133 1.00 95.38 119 VAL A O 1
ATOM 909 N N . SER A 1 120 ? 4.287 -11.167 3.819 1.00 93.19 120 SER A N 1
ATOM 910 C CA . SER A 1 120 ? 4.629 -9.842 3.282 1.00 93.19 120 SER A CA 1
ATOM 911 C C . SER A 1 120 ? 5.379 -8.972 4.298 1.00 93.19 120 SER A C 1
ATOM 913 O O . SER A 1 120 ? 6.344 -8.300 3.938 1.00 93.19 120 SER A O 1
ATOM 915 N N . LEU A 1 121 ? 5.013 -9.050 5.583 1.00 94.81 121 LEU A N 1
ATOM 916 C CA . LEU A 1 121 ? 5.715 -8.347 6.656 1.00 94.81 121 LEU A CA 1
ATOM 917 C C . LEU A 1 121 ? 7.157 -8.853 6.801 1.00 94.81 121 LEU A C 1
ATOM 919 O O . LEU A 1 121 ? 8.088 -8.051 6.868 1.00 94.81 121 LEU A O 1
ATOM 923 N N . ALA A 1 122 ? 7.351 -10.175 6.804 1.00 96.19 122 ALA A N 1
ATOM 924 C CA . ALA A 1 122 ? 8.681 -10.773 6.877 1.00 96.19 122 ALA A CA 1
ATOM 925 C C . ALA A 1 122 ? 9.557 -10.367 5.678 1.00 96.19 122 ALA A C 1
ATOM 927 O O . ALA A 1 122 ? 10.716 -10.001 5.864 1.00 96.19 122 ALA A O 1
ATOM 928 N N . ALA A 1 123 ? 8.996 -10.359 4.464 1.00 95.44 123 ALA A N 1
ATOM 929 C CA . ALA A 1 123 ? 9.706 -9.946 3.254 1.00 95.44 123 ALA A CA 1
ATOM 930 C C . ALA A 1 123 ? 10.199 -8.490 3.332 1.00 95.44 123 ALA A C 1
ATOM 932 O O . ALA A 1 123 ? 11.352 -8.210 2.999 1.00 95.44 123 ALA A O 1
ATOM 933 N N . VAL A 1 124 ? 9.366 -7.570 3.831 1.00 96.38 124 VAL A N 1
ATOM 934 C CA . VAL A 1 124 ? 9.760 -6.163 4.010 1.00 96.38 124 VAL A CA 1
ATOM 935 C C . VAL A 1 124 ? 10.883 -6.036 5.041 1.00 96.38 124 VAL A C 1
ATOM 937 O O . VAL A 1 124 ? 11.870 -5.352 4.775 1.00 96.38 124 VAL A O 1
ATOM 940 N N . LEU A 1 125 ? 10.802 -6.731 6.178 1.00 96.81 125 LEU A N 1
ATOM 941 C CA . LEU A 1 125 ? 11.865 -6.696 7.191 1.00 96.81 125 LEU A CA 1
ATOM 942 C C . LEU A 1 125 ? 13.198 -7.228 6.650 1.00 96.81 125 LEU A C 1
ATOM 944 O O . LEU A 1 125 ? 14.233 -6.591 6.842 1.00 96.81 125 LEU A O 1
ATOM 948 N N . ILE A 1 126 ? 13.170 -8.347 5.920 1.00 97.00 126 ILE A N 1
ATOM 949 C CA . ILE A 1 126 ? 14.363 -8.902 5.268 1.00 97.00 126 ILE A CA 1
ATOM 950 C C . ILE A 1 126 ? 14.926 -7.903 4.249 1.00 97.00 126 ILE A C 1
ATOM 952 O O . ILE A 1 126 ? 16.135 -7.686 4.226 1.00 97.00 126 ILE A O 1
ATOM 956 N N . SER A 1 127 ? 14.075 -7.233 3.461 1.00 96.25 127 SER A N 1
ATOM 957 C CA . SER A 1 127 ? 14.528 -6.227 2.490 1.00 96.25 127 SER A CA 1
ATOM 958 C C . SER A 1 127 ? 15.261 -5.052 3.153 1.00 96.25 127 SER A C 1
ATOM 960 O O . SER A 1 127 ? 16.321 -4.645 2.680 1.00 96.25 127 SER A O 1
ATOM 962 N N . ILE A 1 128 ? 14.768 -4.565 4.298 1.00 96.12 128 ILE A N 1
ATOM 963 C CA . ILE A 1 128 ? 15.398 -3.472 5.053 1.00 96.12 128 ILE A CA 1
ATOM 964 C C . ILE A 1 128 ? 16.753 -3.922 5.618 1.00 96.12 128 ILE A C 1
ATOM 966 O O . ILE A 1 128 ? 17.739 -3.189 5.513 1.00 96.12 128 ILE A O 1
ATOM 970 N N . LEU A 1 129 ? 16.833 -5.140 6.166 1.00 95.56 129 LEU A N 1
ATOM 971 C CA . LEU A 1 129 ? 18.089 -5.709 6.664 1.00 95.56 129 LEU A CA 1
ATOM 972 C C . LEU A 1 129 ? 19.117 -5.901 5.542 1.00 95.56 129 LEU A C 1
ATOM 974 O O . LEU A 1 129 ? 20.281 -5.553 5.726 1.00 95.56 129 LEU A O 1
ATOM 978 N N . CYS A 1 130 ? 18.699 -6.393 4.372 1.00 93.62 130 CYS A N 1
ATOM 979 C CA . CYS A 1 130 ? 19.570 -6.531 3.204 1.00 93.62 130 CYS A CA 1
ATOM 980 C C . CYS A 1 130 ? 20.154 -5.188 2.760 1.00 93.62 130 CYS A C 1
ATOM 982 O O . CYS A 1 130 ? 21.347 -5.118 2.473 1.00 93.62 130 CYS A O 1
ATOM 984 N N . VAL A 1 131 ? 19.351 -4.119 2.738 1.00 93.50 131 VAL A N 1
ATOM 985 C CA . VAL A 1 131 ? 19.849 -2.773 2.419 1.00 93.50 131 VAL A CA 1
ATOM 986 C C . VAL A 1 131 ? 20.877 -2.318 3.456 1.00 93.50 131 VAL A C 1
ATOM 988 O O . VAL A 1 131 ? 21.943 -1.841 3.074 1.00 93.50 131 VAL A O 1
ATOM 991 N N . TYR A 1 132 ? 20.611 -2.518 4.751 1.00 93.56 132 TYR A N 1
ATOM 992 C CA . TYR A 1 132 ? 21.551 -2.154 5.816 1.00 93.56 132 TYR A CA 1
ATOM 993 C C . TYR A 1 132 ? 22.879 -2.909 5.662 1.00 93.56 132 TYR A C 1
ATOM 995 O O . TYR A 1 132 ? 23.928 -2.282 5.551 1.00 93.56 132 TYR A O 1
ATOM 1003 N N . LEU A 1 133 ? 22.842 -4.240 5.538 1.00 92.12 133 LEU A N 1
ATOM 1004 C CA . LEU A 1 133 ? 24.033 -5.070 5.317 1.00 92.12 133 LEU A CA 1
ATOM 1005 C C . LEU A 1 133 ? 24.776 -4.706 4.023 1.00 92.12 133 LEU A C 1
ATOM 1007 O O . LEU A 1 133 ? 26.007 -4.706 4.007 1.00 92.12 133 LEU A O 1
ATOM 1011 N N . GLY A 1 134 ? 24.056 -4.359 2.954 1.00 89.12 134 GLY A N 1
ATOM 1012 C CA . GLY A 1 134 ? 24.639 -3.899 1.693 1.00 89.12 134 GLY A CA 1
ATOM 1013 C C . GLY A 1 134 ? 25.474 -2.626 1.851 1.00 89.12 134 GLY A C 1
ATOM 1014 O O . GLY A 1 134 ? 26.527 -2.506 1.230 1.00 89.12 134 GLY A O 1
ATOM 1015 N N . VAL A 1 135 ? 25.064 -1.713 2.738 1.00 89.38 135 VAL A N 1
ATOM 1016 C CA . VAL A 1 135 ? 25.835 -0.500 3.054 1.00 89.38 135 VAL A CA 1
ATOM 1017 C C . VAL A 1 135 ? 27.132 -0.835 3.803 1.00 89.38 135 VAL A C 1
ATOM 1019 O O . VAL A 1 135 ? 28.175 -0.276 3.473 1.00 89.38 135 VAL A O 1
ATOM 1022 N N . PHE A 1 136 ? 27.115 -1.772 4.759 1.00 84.62 136 PHE A N 1
ATOM 1023 C CA . PHE A 1 136 ? 28.326 -2.142 5.520 1.00 84.62 136 PHE A CA 1
ATOM 1024 C C . PHE A 1 136 ? 29.299 -3.037 4.751 1.00 84.62 136 PHE A C 1
ATOM 1026 O O . PHE A 1 136 ? 30.494 -3.026 5.029 1.00 84.62 136 PHE A O 1
ATOM 1033 N N . THR A 1 137 ? 28.805 -3.826 3.797 1.00 81.00 137 THR A N 1
ATOM 1034 C CA . THR A 1 137 ? 29.618 -4.789 3.034 1.00 81.00 137 THR A CA 1
ATOM 1035 C C . THR A 1 137 ? 30.148 -4.229 1.713 1.00 81.00 137 THR A C 1
ATOM 1037 O O . THR A 1 137 ? 30.805 -4.958 0.959 1.00 81.00 137 THR A O 1
ATOM 1040 N N . VAL A 1 138 ? 29.906 -2.943 1.422 1.00 75.00 138 VAL A N 1
ATOM 1041 C CA . VAL A 1 138 ? 30.361 -2.304 0.185 1.00 75.00 138 VAL A CA 1
ATOM 1042 C C . VAL A 1 138 ? 31.896 -2.282 0.146 1.00 75.00 138 VAL A C 1
ATOM 1044 O O . VAL A 1 138 ? 32.571 -1.523 0.835 1.00 75.00 138 VAL A O 1
ATOM 1047 N N . ASN A 1 139 ? 32.471 -3.185 -0.648 1.00 63.06 139 ASN A N 1
ATOM 1048 C CA . ASN A 1 139 ? 33.908 -3.256 -0.879 1.00 63.06 139 ASN A CA 1
ATOM 1049 C C . ASN A 1 139 ? 34.231 -2.404 -2.117 1.00 63.06 139 ASN A C 1
ATOM 1051 O O . ASN A 1 139 ? 33.829 -2.786 -3.221 1.00 63.06 139 ASN A O 1
ATOM 1055 N N . PRO A 1 140 ? 34.971 -1.285 -1.989 1.00 63.44 140 PRO A N 1
ATOM 1056 C CA . PRO A 1 140 ? 35.231 -0.360 -3.100 1.00 63.44 140 PRO A CA 1
ATOM 1057 C C . PRO A 1 140 ? 36.001 -0.981 -4.283 1.00 63.44 140 PRO A C 1
ATOM 1059 O O . PRO A 1 140 ? 36.062 -0.386 -5.360 1.00 63.44 140 PRO A O 1
ATOM 1062 N N . SER A 1 141 ? 36.537 -2.193 -4.117 1.00 56.12 141 SER A N 1
ATOM 1063 C CA . SER A 1 141 ? 37.420 -2.861 -5.078 1.00 56.12 141 SER A CA 1
ATOM 1064 C C . SER A 1 141 ? 36.755 -3.947 -5.946 1.00 56.12 141 SER A C 1
ATOM 1066 O O . SER A 1 141 ? 37.467 -4.606 -6.698 1.00 56.12 141 SER A O 1
ATOM 1068 N N . ARG A 1 142 ? 35.433 -4.200 -5.849 1.00 54.84 142 ARG A N 1
ATOM 1069 C CA . ARG A 1 142 ? 34.806 -5.414 -6.442 1.00 54.84 142 ARG A CA 1
ATOM 1070 C C . ARG A 1 142 ? 33.598 -5.227 -7.372 1.00 54.84 142 ARG A C 1
ATOM 1072 O O . ARG A 1 142 ? 33.034 -6.229 -7.800 1.00 54.84 142 ARG A O 1
ATOM 1079 N N . SER A 1 143 ? 33.214 -4.010 -7.758 1.00 49.19 143 SER A N 1
ATOM 1080 C CA . SER A 1 143 ? 32.080 -3.818 -8.685 1.00 49.19 143 SER A CA 1
ATOM 1081 C C . SER A 1 143 ? 32.391 -2.808 -9.802 1.00 49.19 143 SER A C 1
ATOM 1083 O O . SER A 1 143 ? 32.330 -1.601 -9.542 1.00 49.19 143 SER A O 1
ATOM 1085 N N . PRO A 1 144 ? 32.664 -3.253 -11.048 1.00 54.81 144 PRO A N 1
ATOM 1086 C CA . PRO A 1 144 ? 32.812 -2.344 -12.189 1.00 54.81 144 PRO A CA 1
ATOM 1087 C C . PRO A 1 144 ? 31.524 -1.541 -12.458 1.00 54.81 144 PRO A C 1
ATOM 1089 O O . PRO A 1 144 ? 31.589 -0.391 -12.877 1.00 54.81 144 PRO A O 1
ATOM 1092 N N . PHE A 1 145 ? 30.350 -2.088 -12.114 1.00 54.72 145 PHE A N 1
ATOM 1093 C CA . PHE A 1 145 ? 29.058 -1.429 -12.329 1.00 54.72 145 PHE A CA 1
ATOM 1094 C C . PHE A 1 145 ? 28.795 -0.238 -11.380 1.00 54.72 145 PHE A C 1
ATOM 1096 O O . PHE A 1 145 ? 28.428 0.838 -11.851 1.00 54.72 145 PHE A O 1
ATOM 1103 N N . SER A 1 146 ? 29.058 -0.360 -10.067 1.00 51.56 146 SER A N 1
ATOM 1104 C CA . SER A 1 146 ? 28.886 0.779 -9.137 1.00 51.56 146 SER A CA 1
ATOM 1105 C C . SER A 1 146 ? 29.899 1.897 -9.380 1.00 51.56 146 SER A C 1
ATOM 1107 O O . SER A 1 146 ? 29.566 3.065 -9.197 1.00 51.56 146 SER A O 1
ATOM 1109 N N . GLN A 1 147 ? 31.117 1.573 -9.835 1.00 52.78 147 GLN A N 1
ATOM 1110 C CA . GLN A 1 147 ? 32.086 2.605 -10.212 1.00 52.78 147 GLN A CA 1
ATOM 1111 C C . GLN A 1 147 ? 31.645 3.360 -11.472 1.00 52.78 147 GLN A C 1
ATOM 1113 O O . GLN A 1 147 ? 31.792 4.577 -11.509 1.00 52.78 147 GLN A O 1
ATOM 1118 N N . CYS A 1 148 ? 31.054 2.691 -12.469 1.00 55.38 148 CYS A N 1
ATOM 1119 C CA . CYS A 1 148 ? 30.552 3.350 -13.677 1.00 55.38 148 CYS A CA 1
ATOM 1120 C C . CYS A 1 148 ? 29.344 4.258 -13.414 1.00 55.38 148 CYS A C 1
ATOM 1122 O O . CYS A 1 148 ? 29.313 5.355 -13.963 1.00 55.38 148 CYS A O 1
ATOM 1124 N N . VAL A 1 149 ? 28.380 3.867 -12.571 1.00 61.94 149 VAL A N 1
ATOM 1125 C CA . VAL A 1 149 ? 27.211 4.719 -12.264 1.00 61.94 149 VAL A CA 1
ATOM 1126 C C . VAL A 1 149 ? 27.616 5.948 -11.444 1.00 61.94 149 VAL A C 1
ATOM 1128 O O . VAL A 1 149 ? 27.222 7.065 -11.776 1.00 61.94 149 VAL A O 1
ATOM 1131 N N . VAL A 1 150 ? 28.462 5.775 -10.420 1.00 59.81 150 VAL A N 1
ATOM 1132 C CA . VAL A 1 150 ? 28.945 6.896 -9.593 1.00 59.81 150 VAL A CA 1
ATOM 1133 C C . VAL A 1 150 ? 29.868 7.828 -10.392 1.00 59.81 150 VAL A C 1
ATOM 1135 O O . VAL A 1 150 ? 29.751 9.046 -10.262 1.00 59.81 150 VAL A O 1
ATOM 1138 N N . ARG A 1 151 ? 30.732 7.294 -11.273 1.00 56.53 151 ARG A N 1
ATOM 1139 C CA . ARG A 1 151 ? 31.567 8.115 -12.174 1.00 56.53 151 ARG A CA 1
ATOM 1140 C C . ARG A 1 151 ? 30.742 8.855 -13.228 1.00 56.53 151 ARG A C 1
ATOM 1142 O O . ARG A 1 151 ? 30.970 10.044 -13.404 1.00 56.53 151 ARG A O 1
ATOM 1149 N N . ASN A 1 152 ? 29.761 8.211 -13.870 1.00 58.53 152 ASN A N 1
ATOM 1150 C CA . ASN A 1 152 ? 28.909 8.871 -14.872 1.00 58.53 152 ASN A CA 1
ATOM 1151 C C . ASN A 1 152 ? 28.062 9.995 -14.263 1.00 58.53 152 ASN A C 1
ATOM 1153 O O . ASN A 1 152 ? 27.901 11.037 -14.896 1.00 58.53 152 ASN A O 1
ATOM 1157 N N . LEU A 1 153 ? 27.556 9.828 -13.034 1.00 61.78 153 LEU A N 1
ATOM 1158 C CA . LEU A 1 153 ? 26.917 10.932 -12.314 1.00 61.78 153 LEU A CA 1
ATOM 1159 C C . LEU A 1 153 ? 27.925 12.058 -12.047 1.00 61.78 153 LEU A C 1
ATOM 1161 O O . LEU A 1 153 ? 27.644 13.206 -12.380 1.00 61.78 153 LEU A O 1
ATOM 1165 N N . GLY A 1 154 ? 29.105 11.739 -11.504 1.00 65.31 154 GLY A N 1
ATOM 1166 C CA . GLY A 1 154 ? 30.157 12.720 -11.216 1.00 65.31 154 GLY A CA 1
ATOM 1167 C C . GLY A 1 154 ? 30.585 13.538 -12.440 1.00 65.31 154 GLY A C 1
ATOM 1168 O O . GLY A 1 154 ? 30.658 14.765 -12.368 1.00 65.31 154 GLY A O 1
ATOM 1169 N N . GLU A 1 155 ? 30.795 12.891 -13.586 1.00 64.81 155 GLU A N 1
ATOM 1170 C CA . GLU A 1 155 ? 31.137 13.571 -14.840 1.00 64.81 155 GLU A CA 1
ATOM 1171 C C . GLU A 1 155 ? 29.989 14.439 -15.372 1.00 64.81 155 GLU A C 1
ATOM 1173 O O . GLU A 1 155 ? 30.236 15.572 -15.784 1.00 64.81 155 GLU A O 1
ATOM 1178 N N . ASN A 1 156 ? 28.733 13.983 -15.285 1.00 63.66 156 ASN A N 1
ATOM 1179 C CA . ASN A 1 156 ? 27.573 14.790 -15.684 1.00 63.66 156 ASN A CA 1
ATOM 1180 C C . ASN A 1 156 ? 27.374 16.024 -14.788 1.00 63.66 156 ASN A C 1
ATOM 1182 O O . ASN A 1 156 ? 27.032 17.097 -15.284 1.00 63.66 156 ASN A O 1
ATOM 1186 N N . PHE A 1 157 ? 27.638 15.919 -13.482 1.00 66.19 157 PHE A N 1
ATOM 1187 C CA . PHE A 1 157 ? 27.592 17.075 -12.580 1.00 66.19 157 PHE A CA 1
ATOM 1188 C C . PHE A 1 157 ? 28.744 18.056 -12.829 1.00 66.19 157 PHE A C 1
ATOM 1190 O O . PHE A 1 157 ? 28.536 19.266 -12.743 1.00 66.19 157 PHE A O 1
ATOM 1197 N N . THR A 1 158 ? 29.932 17.558 -13.184 1.00 62.56 158 THR A N 1
ATOM 1198 C CA . THR A 1 158 ? 31.095 18.405 -13.496 1.00 62.56 158 THR A CA 1
ATOM 1199 C C . THR A 1 158 ? 30.908 19.123 -14.837 1.00 62.56 158 THR A C 1
ATOM 1201 O O . THR A 1 158 ? 31.103 20.333 -14.911 1.00 62.56 158 THR A O 1
ATOM 1204 N N . LYS A 1 159 ? 30.410 18.429 -15.871 1.00 60.78 159 LYS A N 1
ATOM 1205 C CA . LYS A 1 159 ? 30.031 19.023 -17.168 1.00 60.78 159 LYS A CA 1
ATOM 1206 C C . LYS A 1 159 ? 28.959 20.104 -17.018 1.00 60.78 159 LYS A C 1
ATOM 1208 O O . LYS A 1 159 ? 29.155 21.218 -17.491 1.00 60.78 159 LYS A O 1
ATOM 1213 N N . LYS A 1 160 ? 27.892 19.831 -16.259 1.00 61.38 160 LYS A N 1
ATOM 1214 C CA . LYS A 1 160 ? 26.814 20.802 -16.008 1.00 61.38 160 LYS A CA 1
ATOM 1215 C C . LYS A 1 160 ? 27.267 22.016 -15.184 1.00 61.38 160 LYS A C 1
ATOM 1217 O O . LYS A 1 160 ? 26.640 23.070 -15.245 1.00 61.38 160 LYS A O 1
ATOM 1222 N N . LYS A 1 161 ? 28.352 21.886 -14.409 1.00 60.69 161 LYS A N 1
ATOM 1223 C CA . LYS A 1 161 ? 28.969 22.996 -13.665 1.00 60.69 161 LYS A CA 1
ATOM 1224 C C . LYS A 1 161 ? 29.933 23.830 -14.522 1.00 60.69 161 LYS A C 1
ATOM 1226 O O . LYS A 1 161 ? 30.098 25.006 -14.214 1.00 60.69 161 LYS A O 1
ATOM 1231 N N . LEU A 1 162 ? 30.524 23.258 -15.579 1.00 58.34 162 LEU A N 1
ATOM 1232 C CA . LEU A 1 162 ? 31.391 23.967 -16.534 1.00 58.34 162 LEU A CA 1
ATOM 1233 C C . LEU A 1 162 ? 30.635 24.628 -17.705 1.00 58.34 162 LEU A C 1
ATOM 1235 O O . LEU A 1 162 ? 31.130 25.609 -18.247 1.00 58.34 162 LEU A O 1
ATOM 1239 N N . GLU A 1 163 ? 29.432 24.167 -18.058 1.00 60.28 163 GLU A N 1
ATOM 1240 C CA . GLU A 1 163 ? 28.599 24.769 -19.120 1.00 60.28 163 GLU A CA 1
ATOM 1241 C C . GLU A 1 163 ? 28.285 26.282 -18.959 1.00 60.28 163 GLU A C 1
ATOM 1243 O O . GLU A 1 163 ? 28.242 26.978 -19.972 1.00 60.28 163 GLU A O 1
ATOM 1248 N N . PRO A 1 164 ? 28.122 26.861 -17.746 1.00 57.28 164 PRO A N 1
ATOM 1249 C CA . PRO A 1 164 ? 27.961 28.312 -17.598 1.00 57.28 164 PRO A CA 1
ATOM 1250 C C . PRO A 1 164 ? 29.274 29.122 -17.644 1.00 57.28 164 PRO A C 1
ATOM 1252 O O . PRO A 1 164 ? 29.200 30.348 -17.596 1.00 57.28 164 PRO A O 1
ATOM 1255 N N . LEU A 1 165 ? 30.458 28.490 -17.709 1.00 57.34 165 LEU A N 1
ATOM 1256 C CA . LEU A 1 165 ? 31.754 29.193 -17.746 1.00 57.34 165 LEU A CA 1
ATOM 1257 C C . LEU A 1 165 ? 32.353 29.341 -19.155 1.00 57.34 165 LEU A C 1
ATOM 1259 O O . LEU A 1 165 ? 33.127 30.270 -19.351 1.00 57.34 165 LEU A O 1
ATOM 1263 N N . ASP A 1 166 ? 31.972 28.508 -20.130 1.00 57.78 166 ASP A N 1
ATOM 1264 C CA . ASP A 1 166 ? 32.422 28.654 -21.533 1.00 57.78 166 ASP A CA 1
ATOM 1265 C C . ASP A 1 166 ? 31.603 29.692 -22.327 1.00 57.78 166 ASP A C 1
ATOM 1267 O O . ASP A 1 166 ? 32.078 30.278 -23.299 1.00 57.78 166 ASP A O 1
ATOM 1271 N N . ASN A 1 167 ? 30.365 29.975 -21.904 1.00 56.66 167 ASN A N 1
ATOM 1272 C CA . ASN A 1 167 ? 29.480 30.903 -22.619 1.00 56.66 167 ASN A CA 1
ATOM 1273 C C . ASN A 1 167 ? 29.700 32.388 -22.252 1.00 56.66 167 ASN A C 1
ATOM 1275 O O . ASN A 1 167 ? 28.975 33.252 -22.733 1.00 56.66 167 ASN A O 1
ATOM 1279 N N . ASN A 1 168 ? 30.671 32.693 -21.380 1.00 55.19 168 ASN A N 1
ATOM 1280 C CA . ASN A 1 168 ? 31.026 34.066 -20.984 1.00 55.19 168 ASN A CA 1
ATOM 1281 C C . ASN A 1 168 ? 32.498 34.427 -21.275 1.00 55.19 168 ASN A C 1
ATOM 1283 O O . ASN A 1 168 ? 32.924 35.551 -21.035 1.00 55.19 168 ASN A O 1
ATOM 1287 N N . SER A 1 169 ? 33.284 33.487 -21.803 1.00 56.38 169 SER A N 1
ATOM 1288 C CA . SER A 1 169 ? 34.667 33.682 -22.269 1.00 56.38 169 SER A CA 1
ATOM 1289 C C . SER A 1 169 ? 34.762 33.914 -23.785 1.00 56.38 169 SER A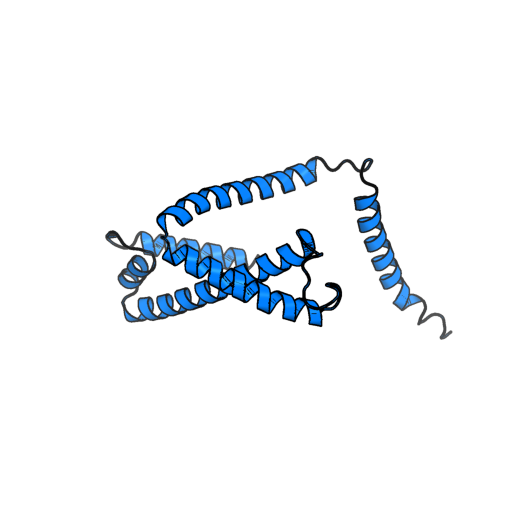 C 1
ATOM 1291 O O . SER A 1 169 ? 35.856 34.072 -24.312 1.00 56.38 169 SER A O 1
ATOM 1293 N N . SER A 1 170 ? 33.625 33.977 -24.486 1.00 55.81 170 SER A N 1
ATOM 1294 C CA . SER A 1 170 ? 33.506 34.332 -25.911 1.00 55.81 170 SER A CA 1
ATOM 1295 C C . SER A 1 170 ? 33.014 35.776 -26.146 1.00 55.81 170 SER A C 1
ATOM 1297 O O . SER A 1 170 ? 32.700 36.143 -27.277 1.00 55.81 170 SER A O 1
ATOM 1299 N N . LEU A 1 171 ? 32.963 36.602 -25.089 1.00 54.56 171 LEU A N 1
ATOM 1300 C CA . LEU A 1 171 ? 32.540 38.013 -25.122 1.00 54.56 171 LEU A CA 1
ATOM 1301 C C . LEU A 1 171 ? 33.567 38.997 -24.513 1.00 54.56 171 LEU A C 1
ATOM 1303 O O . LEU A 1 171 ? 33.190 40.082 -24.070 1.00 54.56 171 LEU A O 1
ATOM 1307 N N . ILE A 1 172 ? 34.860 38.651 -24.522 1.00 45.25 172 ILE A N 1
ATOM 1308 C CA . ILE A 1 172 ? 35.971 39.606 -24.327 1.00 45.25 172 ILE A CA 1
ATOM 1309 C C . ILE A 1 172 ? 36.952 39.456 -25.485 1.00 45.25 172 ILE A C 1
ATOM 1311 O O . ILE A 1 172 ? 37.304 38.294 -25.787 1.00 45.25 172 ILE A O 1
#

pLDDT: mean 82.25, std 14.2, range [45.25, 97.25]

Organism: NCBI:txid48269

Sequence (172 aa):
MVIYMCIFFIFIFMSAIATNGKVPAGGSYFMISRSIGPAFGGAVGILFYLGTTIASAMYLVGAVEVFLKYIFPQASLFGDITSDAALFNNTRIYGTILLFTVMCCVFMGIRFVSRFAAVSLAAVLISILCVYLGVFTVNPSRSPFSQCVVRNLGENFTKKKLEPLDNNSSLI

Secondary structure (DSSP, 8-state):
-HHHHHHHHHHHHHHHHHHSS---S--HHHHHHHHH-HHHHHHHHHHHHHHHHHHHHHHHHHHHHHIIIII-GGG-SSS-TTSHHHHHHHHHHHHHHHHHHHHHHHHH-HHHHHHHHHHHHHHHHHHHHHHHHHHHT--TTS-HHHHHHHHHHHHHHHHHHHHHHHTTSS--

InterPro domains:
  IPR004841 Amino acid permease/SLC12A domain [PF00324] (1-158)
  IPR004842 SLC12A tran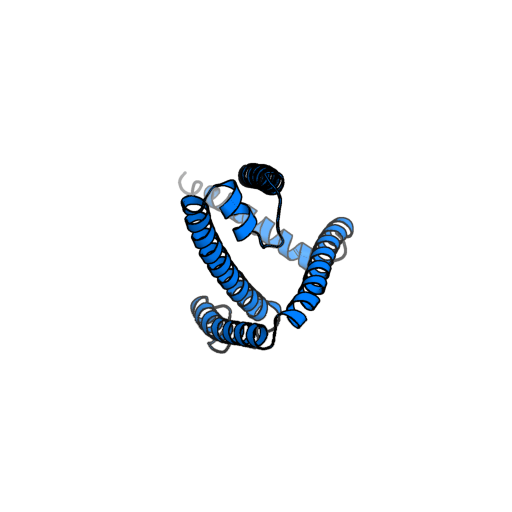sporter family [PTHR11827] (2-158)

Radius of gyration: 24.88 Å; chains: 1; bounding box: 59×57×56 Å